Protein AF-A0A6M3J4T2-F1 (afdb_monomer)

Mean predicted aligned error: 4.56 Å

Organism: NCBI:txid1070528

Solvent-accessible surface area (backbone atoms only — not comparable to full-atom values): 2893 Å² total; per-residue (Å²): 132,62,52,44,61,52,43,54,48,31,40,77,69,66,68,30,45,47,102,39,98,84,39,60,67,52,84,49,70,69,58,49,50,52,50,19,55,50,52,42,52,54,50,54,63,62,66,73,108

Foldseek 3Di:
DQLLVVLVVCLVVQQHAPPDSPHDTDPDPVVSNVVSVVVNVVVVVVVVD

Secondary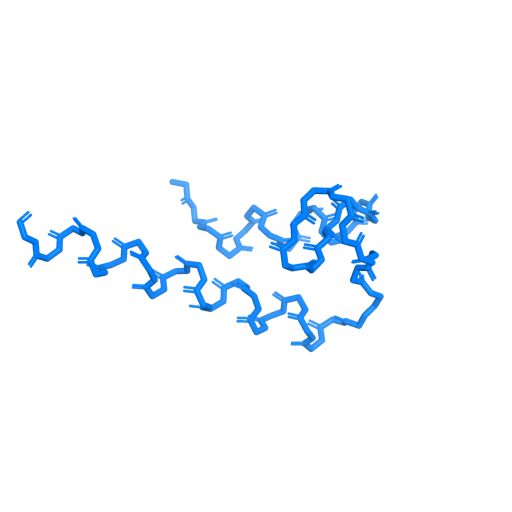 structure (DSSP, 8-state):
--HHHHHHHHHHTT--BSSSTTS-B---HHHHHHHHHHHHHHHHHHH--

Structure (mmCIF, N/CA/C/O backbone):
data_AF-A0A6M3J4T2-F1
#
_entry.id   AF-A0A6M3J4T2-F1
#
loop_
_atom_site.group_PDB
_atom_site.id
_atom_site.type_symbol
_atom_site.label_atom_id
_atom_site.label_alt_id
_atom_site.label_comp_id
_atom_site.label_asym_id
_atom_site.label_entity_id
_atom_site.label_seq_id
_atom_site.pdbx_PDB_ins_code
_atom_site.Cartn_x
_atom_site.Cartn_y
_atom_site.Cartn_z
_atom_site.occupancy
_atom_site.B_iso_or_equiv
_atom_site.auth_seq_id
_atom_site.auth_comp_id
_atom_site.auth_asym_id
_atom_site.auth_atom_id
_atom_site.pdbx_PDB_model_num
ATOM 1 N N . MET A 1 1 ? -16.647 1.927 2.993 1.00 60.81 1 MET A N 1
ATOM 2 C CA . MET A 1 1 ? -15.534 1.872 2.011 1.00 60.81 1 MET A CA 1
ATOM 3 C C . MET A 1 1 ? -14.607 0.722 2.392 1.00 60.81 1 MET A C 1
ATOM 5 O O . MET A 1 1 ? -13.953 0.814 3.423 1.00 60.81 1 MET A O 1
ATOM 9 N N . ASN A 1 2 ? -14.554 -0.359 1.612 1.00 84.19 2 ASN A N 1
ATOM 10 C CA . ASN A 1 2 ? -13.677 -1.496 1.920 1.00 84.19 2 ASN A CA 1
ATOM 11 C C . ASN A 1 2 ? -12.213 -1.088 1.706 1.00 84.19 2 ASN A C 1
ATOM 13 O O . ASN A 1 2 ? -11.819 -0.789 0.577 1.00 84.19 2 ASN A O 1
ATOM 17 N N . LYS A 1 3 ? -11.406 -1.068 2.776 1.00 87.44 3 LYS A N 1
ATOM 18 C CA . LYS A 1 3 ? -9.973 -0.717 2.717 1.00 87.44 3 LYS A CA 1
ATOM 19 C C . LYS A 1 3 ? -9.212 -1.558 1.698 1.00 87.44 3 LYS A C 1
ATOM 21 O O . LYS A 1 3 ? -8.409 -1.015 0.946 1.00 87.44 3 LYS A O 1
ATOM 26 N N . VAL A 1 4 ? -9.559 -2.839 1.599 1.00 91.56 4 VAL A N 1
ATOM 27 C CA . VAL A 1 4 ? -9.023 -3.749 0.581 1.00 91.56 4 VAL A CA 1
ATOM 28 C C . VAL A 1 4 ? -9.275 -3.224 -0.830 1.00 91.56 4 VAL A C 1
ATOM 30 O O . VAL A 1 4 ? -8.348 -3.149 -1.629 1.00 91.56 4 VAL A O 1
ATOM 33 N N . ARG A 1 5 ? -10.504 -2.782 -1.130 1.00 93.75 5 ARG A N 1
ATOM 34 C CA . ARG A 1 5 ? -10.855 -2.258 -2.457 1.00 93.75 5 ARG A CA 1
ATOM 35 C C . ARG A 1 5 ? -10.057 -1.001 -2.797 1.00 93.75 5 ARG A C 1
ATOM 37 O O . ARG A 1 5 ? -9.626 -0.859 -3.933 1.00 93.75 5 ARG A O 1
ATOM 44 N N . LYS A 1 6 ? -9.831 -0.119 -1.817 1.00 93.69 6 LYS A N 1
ATOM 45 C CA . LYS A 1 6 ? -9.011 1.088 -1.998 1.00 93.69 6 LYS A CA 1
ATOM 46 C C . LYS A 1 6 ? -7.555 0.737 -2.323 1.00 93.69 6 LYS A C 1
ATOM 48 O O . LYS A 1 6 ? -7.042 1.202 -3.331 1.00 93.69 6 LYS A O 1
ATOM 53 N N . VAL A 1 7 ? -6.929 -0.122 -1.517 1.00 95.00 7 VAL A N 1
ATOM 54 C CA . VAL A 1 7 ? -5.526 -0.527 -1.719 1.00 95.00 7 VAL A CA 1
ATOM 55 C C . VAL A 1 7 ? -5.340 -1.230 -3.065 1.00 95.00 7 VAL A C 1
ATOM 57 O O . VAL A 1 7 ? -4.410 -0.921 -3.802 1.00 95.00 7 VAL A O 1
ATOM 60 N N . MET A 1 8 ? -6.254 -2.132 -3.433 1.00 95.50 8 MET A N 1
ATOM 61 C CA . MET A 1 8 ? -6.181 -2.836 -4.718 1.00 95.50 8 MET A CA 1
ATOM 62 C C . MET A 1 8 ? -6.435 -1.914 -5.917 1.00 95.50 8 MET A C 1
ATOM 64 O O . MET A 1 8 ? -5.885 -2.149 -6.990 1.00 95.50 8 MET A O 1
ATOM 68 N N . HIS A 1 9 ? -7.239 -0.863 -5.747 1.00 95.88 9 HIS A N 1
ATOM 69 C CA . HIS A 1 9 ? -7.422 0.165 -6.767 1.00 95.88 9 HIS A CA 1
ATOM 70 C C . HIS A 1 9 ? -6.142 0.988 -6.956 1.00 95.88 9 HIS A C 1
ATOM 72 O O . HIS A 1 9 ? -5.678 1.129 -8.080 1.00 95.88 9 HIS A O 1
ATOM 78 N N . GLU A 1 10 ? -5.526 1.465 -5.872 1.00 94.56 10 GLU A N 1
ATOM 79 C CA . GLU A 1 10 ? -4.241 2.182 -5.920 1.00 94.56 10 GLU A CA 1
ATOM 80 C C . GLU A 1 10 ? -3.133 1.321 -6.545 1.00 94.56 10 GLU A C 1
ATOM 82 O O . GLU A 1 10 ? -2.367 1.815 -7.366 1.00 94.56 10 GLU A O 1
ATOM 87 N N . PHE A 1 11 ? -3.095 0.021 -6.230 1.00 96.06 11 PHE A N 1
ATOM 88 C CA . PHE A 1 11 ? -2.177 -0.929 -6.861 1.00 96.06 11 PHE A CA 1
ATOM 89 C C . PHE A 1 11 ? -2.420 -1.053 -8.370 1.00 96.06 11 PHE A C 1
ATOM 91 O O . PHE A 1 11 ? -1.473 -0.980 -9.144 1.00 96.06 11 PHE A O 1
ATOM 98 N N . LYS A 1 12 ? -3.684 -1.175 -8.805 1.00 95.38 12 LYS A N 1
ATOM 99 C CA . LYS A 1 12 ? -4.041 -1.247 -10.235 1.00 95.38 12 LYS A CA 1
ATOM 100 C C . LYS A 1 12 ? -3.579 -0.012 -11.020 1.00 95.38 12 LYS A C 1
ATOM 102 O O . LYS A 1 12 ? -3.280 -0.134 -12.201 1.00 95.38 12 LYS A O 1
ATOM 107 N N . HIS A 1 13 ? -3.515 1.149 -10.368 1.00 95.38 13 HIS A N 1
ATOM 108 C CA . HIS A 1 13 ? -3.055 2.407 -10.965 1.00 95.38 13 HIS A CA 1
ATOM 109 C C . HIS A 1 13 ? -1.558 2.684 -10.764 1.00 95.38 13 HIS A C 1
ATOM 111 O O . HIS A 1 13 ? -1.092 3.747 -11.160 1.00 95.38 13 HIS A O 1
ATOM 117 N N . GLY A 1 14 ? -0.804 1.780 -10.126 1.00 94.62 14 GLY A N 1
ATOM 118 C CA . GLY A 1 14 ? 0.623 1.988 -9.839 1.00 94.62 14 GLY A CA 1
ATOM 119 C C . GLY A 1 14 ? 0.902 3.078 -8.797 1.00 94.62 14 GLY A C 1
ATOM 120 O O . GLY A 1 14 ? 1.997 3.621 -8.741 1.00 94.62 14 GLY A O 1
ATOM 121 N N . GLN A 1 15 ? -0.088 3.421 -7.970 1.00 94.69 15 GLN A N 1
ATOM 122 C CA . GLN A 1 15 ? -0.012 4.504 -6.979 1.00 94.69 15 GLN A CA 1
ATOM 123 C C . GLN A 1 15 ? 0.182 3.992 -5.545 1.00 94.69 15 GLN A C 1
ATOM 125 O O . GLN A 1 15 ? 0.291 4.783 -4.602 1.00 94.69 15 GLN A O 1
ATOM 130 N N . LEU A 1 16 ? 0.191 2.672 -5.348 1.00 95.81 16 LEU A N 1
ATOM 131 C CA . LEU A 1 16 ? 0.369 2.076 -4.031 1.00 95.81 16 LEU A CA 1
ATOM 132 C C . LEU A 1 16 ? 1.845 2.124 -3.625 1.00 95.81 16 LEU A C 1
ATOM 134 O O . LEU A 1 16 ? 2.689 1.548 -4.300 1.00 95.81 16 LEU A O 1
ATOM 138 N N . HIS A 1 17 ? 2.136 2.744 -2.483 1.00 95.44 17 HIS A N 1
ATOM 139 C CA . HIS A 1 17 ? 3.483 2.821 -1.9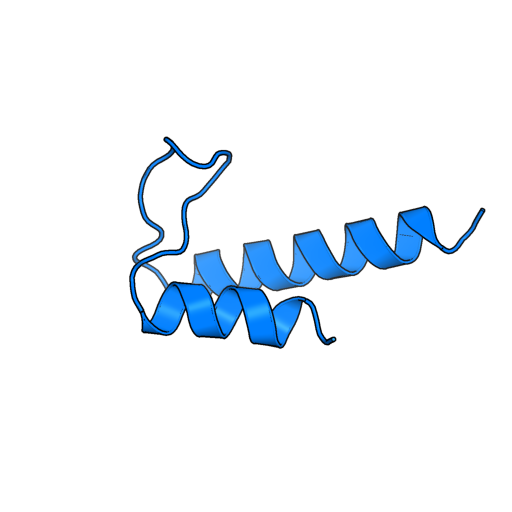16 1.00 95.44 17 HIS A CA 1
ATOM 140 C C . HIS A 1 17 ? 3.552 2.056 -0.591 1.00 95.44 17 HIS A C 1
ATOM 142 O O . HIS A 1 17 ? 2.592 2.044 0.188 1.00 95.44 17 HIS A O 1
ATOM 148 N N . SER A 1 18 ? 4.686 1.409 -0.324 1.00 92.50 18 SER A N 1
ATOM 149 C CA . SER A 1 18 ? 4.900 0.678 0.928 1.00 92.50 18 SER A CA 1
A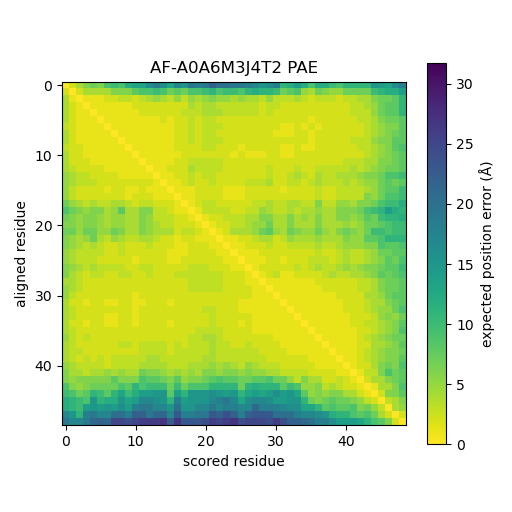TOM 150 C C . SER A 1 18 ? 5.481 1.580 2.021 1.00 92.50 18 SER A C 1
ATOM 152 O O . SER A 1 18 ? 6.336 2.427 1.772 1.00 92.50 18 SER A O 1
ATOM 154 N N . GLY A 1 19 ? 4.993 1.417 3.255 1.00 87.50 19 GLY A N 1
ATOM 155 C CA . GLY A 1 19 ? 5.478 2.130 4.445 1.00 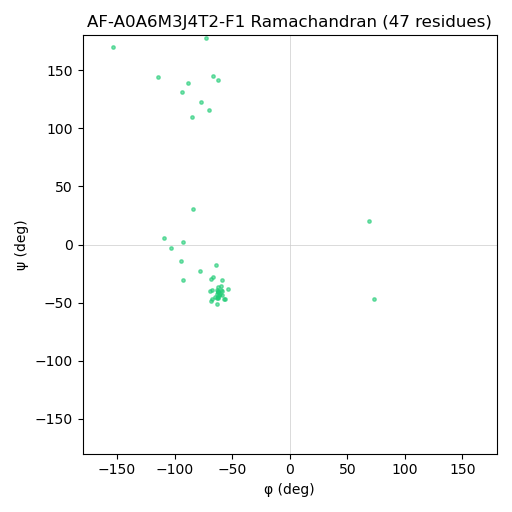87.50 19 GLY A CA 1
ATOM 156 C C . GLY A 1 19 ? 5.080 3.610 4.535 1.00 87.50 19 GLY A C 1
ATOM 157 O O . GLY A 1 19 ? 4.602 4.048 5.579 1.00 87.50 19 GLY A O 1
ATOM 158 N N . SER A 1 20 ? 5.229 4.387 3.461 1.00 88.69 20 SER A N 1
ATOM 159 C CA . SER A 1 20 ? 4.882 5.811 3.418 1.00 88.69 20 SER A CA 1
ATOM 160 C C . SER A 1 20 ? 4.546 6.280 1.999 1.00 88.69 20 SER A C 1
ATOM 162 O O . SER A 1 20 ? 4.809 5.579 1.028 1.00 88.69 20 SER A O 1
ATOM 164 N N . LYS A 1 21 ? 4.018 7.505 1.862 1.00 86.25 21 LYS A N 1
ATOM 165 C CA . LYS A 1 21 ? 3.723 8.131 0.556 1.00 86.25 21 LYS A CA 1
ATOM 166 C C . LYS A 1 21 ? 4.963 8.395 -0.313 1.00 86.25 21 LYS A C 1
ATOM 168 O O . LYS A 1 21 ? 4.807 8.661 -1.493 1.00 86.25 21 LYS A O 1
ATOM 173 N N . ARG A 1 22 ? 6.161 8.387 0.282 1.00 91.25 22 ARG A N 1
ATOM 174 C CA . ARG A 1 22 ? 7.456 8.528 -0.409 1.00 91.25 22 ARG A CA 1
ATOM 175 C C . ARG A 1 22 ? 8.245 7.213 -0.422 1.00 91.25 22 ARG A C 1
ATOM 177 O O . ARG A 1 22 ? 9.417 7.212 -0.774 1.00 91.25 22 ARG A O 1
ATOM 184 N N . GLY A 1 23 ? 7.641 6.124 0.057 1.00 92.12 23 GLY A N 1
ATOM 185 C CA . GLY A 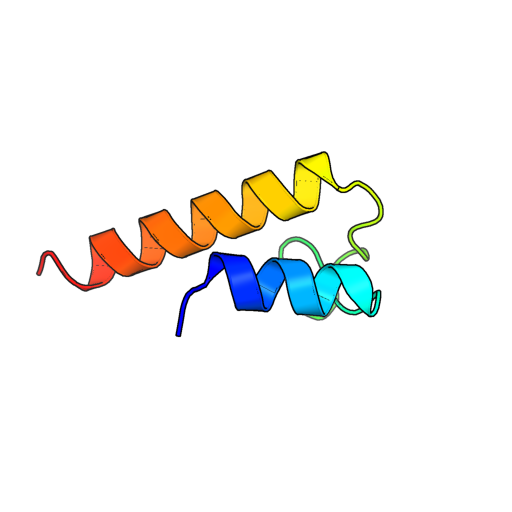1 23 ? 8.267 4.808 0.051 1.00 92.12 23 GLY A CA 1
ATOM 186 C C . GLY A 1 23 ? 8.314 4.222 -1.359 1.00 92.12 23 GLY A C 1
ATOM 187 O O . GLY A 1 23 ? 7.793 4.830 -2.289 1.00 92.12 23 GLY A O 1
ATOM 188 N N . PRO A 1 24 ? 8.909 3.037 -1.537 1.00 94.81 24 PRO A N 1
ATOM 189 C CA . PRO A 1 24 ? 8.936 2.393 -2.840 1.00 94.81 24 PRO A CA 1
ATOM 190 C C . PRO A 1 24 ? 7.524 1.985 -3.278 1.00 94.81 24 PRO A C 1
ATOM 192 O O . PRO A 1 24 ? 6.684 1.600 -2.448 1.00 94.81 24 PRO A O 1
ATOM 195 N N . VAL A 1 25 ? 7.283 2.073 -4.589 1.00 95.19 25 VAL A N 1
ATOM 196 C CA . VAL A 1 25 ? 6.048 1.612 -5.233 1.00 95.19 25 VAL A CA 1
ATOM 197 C C . VAL A 1 25 ? 5.916 0.104 -5.038 1.00 95.19 25 VAL A C 1
ATOM 199 O O . VAL A 1 25 ? 6.891 -0.644 -5.053 1.00 95.19 25 VAL A O 1
ATOM 202 N N . VAL A 1 26 ? 4.691 -0.350 -4.801 1.00 96.31 26 VAL A N 1
ATOM 203 C CA . VAL A 1 26 ? 4.377 -1.766 -4.644 1.00 96.31 26 VAL A CA 1
ATOM 204 C C . VAL A 1 26 ? 4.162 -2.376 -6.018 1.00 96.31 26 VAL A C 1
ATOM 206 O O . VAL A 1 26 ? 3.147 -2.122 -6.659 1.00 96.31 26 VAL A O 1
ATOM 209 N N . GLU A 1 27 ? 5.096 -3.223 -6.433 1.00 92.88 27 GLU A N 1
ATOM 210 C CA . GLU A 1 27 ? 5.055 -3.890 -7.740 1.00 92.88 27 GLU A CA 1
ATOM 211 C C . GLU A 1 27 ? 4.369 -5.259 -7.670 1.00 92.88 27 GLU A C 1
ATOM 213 O O . GLU A 1 27 ? 3.707 -5.700 -8.609 1.00 92.88 27 GLU A O 1
ATOM 218 N N . SER A 1 28 ? 4.466 -5.942 -6.524 1.00 95.81 28 SER A N 1
ATOM 219 C CA . SER A 1 28 ? 3.928 -7.294 -6.379 1.00 95.81 28 SER A CA 1
ATOM 220 C C . SER A 1 28 ? 2.502 -7.310 -5.814 1.00 95.81 28 SER A C 1
ATOM 222 O O . SER A 1 28 ? 2.196 -6.746 -4.759 1.00 95.81 28 SER A O 1
ATOM 224 N N . ARG A 1 29 ? 1.611 -8.068 -6.469 1.00 95.00 29 ARG A N 1
ATOM 225 C CA . ARG A 1 29 ? 0.215 -8.248 -6.023 1.00 95.00 29 AR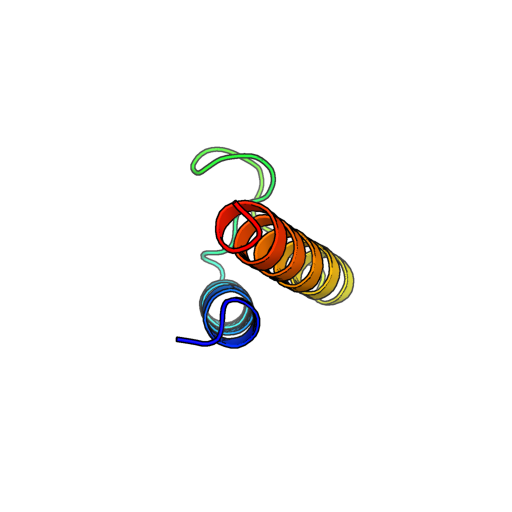G A CA 1
ATOM 226 C C . ARG A 1 29 ? 0.121 -8.856 -4.621 1.00 95.00 29 ARG A C 1
ATOM 228 O O . ARG A 1 29 ? -0.756 -8.487 -3.844 1.00 95.00 29 ARG A O 1
ATOM 235 N N . ARG A 1 30 ? 1.033 -9.772 -4.277 1.00 95.00 30 ARG A N 1
ATOM 236 C CA . ARG A 1 30 ? 1.090 -10.411 -2.952 1.00 95.00 30 ARG A CA 1
ATOM 237 C C . ARG A 1 30 ? 1.353 -9.388 -1.843 1.00 95.00 30 ARG A C 1
ATOM 239 O O . ARG A 1 30 ? 0.711 -9.449 -0.796 1.00 95.00 30 ARG A O 1
ATOM 246 N N . GLN A 1 31 ? 2.238 -8.422 -2.086 1.00 95.06 31 GLN A N 1
ATOM 247 C CA . GLN A 1 31 ? 2.509 -7.335 -1.146 1.00 95.06 31 GLN A CA 1
ATOM 248 C C . GLN A 1 31 ? 1.315 -6.380 -1.027 1.00 95.06 31 GLN A C 1
ATOM 250 O O . GLN A 1 31 ? 0.949 -6.007 0.088 1.00 95.06 31 GLN A O 1
ATOM 255 N N . ALA A 1 32 ? 0.641 -6.056 -2.136 1.00 95.31 32 ALA A N 1
ATOM 256 C CA . ALA A 1 32 ? -0.580 -5.246 -2.108 1.00 95.31 32 ALA A CA 1
ATOM 257 C C . ALA A 1 32 ? -1.688 -5.895 -1.256 1.00 95.31 32 ALA A C 1
ATOM 259 O O . ALA A 1 32 ? -2.307 -5.231 -0.423 1.00 95.31 32 ALA A O 1
ATOM 260 N N . VAL A 1 33 ? -1.883 -7.213 -1.390 1.00 94.44 33 VAL A N 1
ATOM 261 C CA . VAL A 1 33 ? -2.832 -7.981 -0.564 1.00 94.44 33 VAL A CA 1
ATOM 262 C C . VAL A 1 33 ? -2.434 -7.953 0.915 1.00 94.44 33 VAL A C 1
ATOM 264 O O . VAL A 1 33 ? -3.288 -7.741 1.777 1.00 94.44 33 VAL A 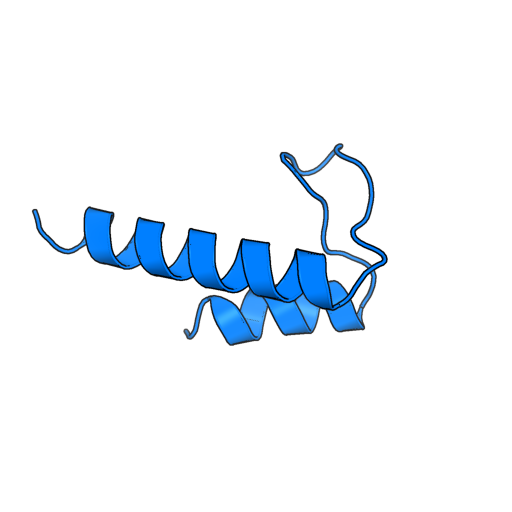O 1
ATOM 267 N N . ALA A 1 34 ? -1.147 -8.103 1.236 1.00 94.50 34 ALA A N 1
ATOM 268 C CA . ALA A 1 34 ? -0.671 -8.022 2.617 1.00 94.50 34 ALA A CA 1
ATOM 269 C C . ALA A 1 34 ? -0.960 -6.648 3.256 1.00 94.50 34 ALA A C 1
ATOM 271 O O . ALA A 1 34 ? -1.431 -6.581 4.396 1.00 94.50 34 ALA A O 1
ATOM 272 N N . ILE A 1 35 ? -0.746 -5.558 2.510 1.00 93.62 35 ILE A N 1
ATOM 273 C CA . ILE A 1 35 ? -1.048 -4.187 2.950 1.00 93.62 35 ILE A CA 1
ATOM 274 C C . ILE A 1 35 ? -2.556 -4.002 3.138 1.00 93.62 35 ILE A C 1
ATOM 276 O O . ILE A 1 35 ? -2.986 -3.497 4.174 1.00 93.62 35 ILE A O 1
ATOM 280 N N . ALA A 1 36 ? -3.365 -4.469 2.186 1.00 93.25 36 ALA A N 1
ATOM 281 C CA . ALA A 1 36 ? -4.821 -4.412 2.250 1.00 93.25 36 ALA A CA 1
ATOM 282 C C . ALA A 1 36 ? -5.380 -5.087 3.516 1.00 93.25 36 ALA A C 1
ATOM 284 O O . ALA A 1 36 ? -6.206 -4.504 4.223 1.00 93.25 36 ALA A O 1
ATOM 285 N N . LEU A 1 37 ? -4.890 -6.290 3.835 1.00 92.25 37 LEU A N 1
ATOM 286 C CA . LEU A 1 37 ? -5.277 -7.027 5.040 1.00 92.25 37 LEU A CA 1
ATOM 287 C C . LEU A 1 37 ? -4.786 -6.337 6.320 1.00 92.25 37 LEU A C 1
ATOM 289 O O . LEU A 1 37 ? -5.510 -6.291 7.314 1.00 92.25 37 LEU A O 1
ATOM 293 N N . SER A 1 38 ? -3.572 -5.779 6.306 1.00 91.19 38 SER A N 1
ATOM 294 C CA . SER A 1 38 ? -3.023 -5.030 7.442 1.00 91.19 38 SER A CA 1
ATOM 295 C C . SER A 1 38 ? -3.843 -3.773 7.746 1.00 91.19 38 SER A C 1
ATOM 297 O O . SER A 1 38 ? -4.240 -3.547 8.890 1.00 91.19 38 SER A O 1
ATOM 299 N N . GLU A 1 39 ? -4.189 -2.998 6.716 1.00 89.62 39 GLU A N 1
ATOM 300 C CA . GLU A 1 39 ? -5.034 -1.807 6.828 1.00 89.62 39 GLU A CA 1
ATOM 301 C C . GLU A 1 39 ? -6.445 -2.140 7.326 1.00 89.62 39 GLU A C 1
ATOM 303 O O . GLU A 1 39 ? -6.979 -1.429 8.180 1.00 89.62 39 GLU A O 1
ATOM 308 N N . GLN A 1 40 ? -7.031 -3.247 6.857 1.00 89.75 40 GLN A N 1
ATOM 309 C CA . GLN A 1 40 ? -8.322 -3.731 7.347 1.00 89.75 40 GLN A CA 1
ATOM 310 C C . GLN A 1 40 ? -8.268 -4.085 8.841 1.00 89.75 40 GLN A C 1
ATOM 312 O O . GLN A 1 40 ? -9.127 -3.651 9.609 1.00 89.75 40 GLN A O 1
ATOM 317 N N . ARG A 1 41 ? -7.236 -4.817 9.288 1.00 87.38 41 ARG A N 1
ATOM 318 C CA 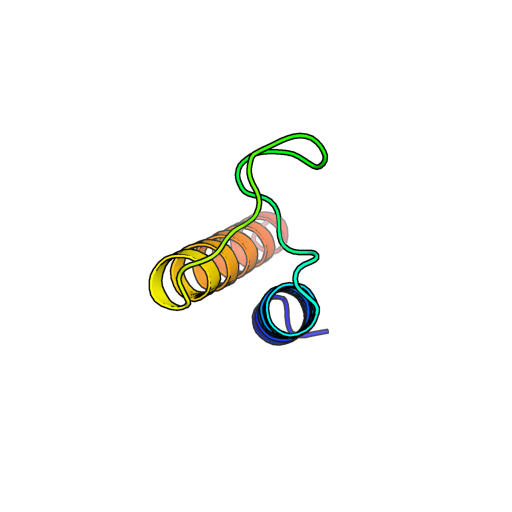. ARG A 1 41 ? -7.057 -5.151 10.713 1.00 87.38 41 ARG A CA 1
ATOM 319 C C . ARG A 1 41 ? -6.870 -3.908 11.582 1.00 87.38 41 ARG A C 1
ATOM 321 O O . ARG A 1 41 ? -7.432 -3.835 12.671 1.00 87.38 41 ARG A O 1
ATOM 328 N N . ARG A 1 42 ? -6.101 -2.918 11.115 1.00 84.88 42 ARG A N 1
ATOM 329 C CA . ARG A 1 42 ? -5.910 -1.643 11.833 1.00 84.88 42 ARG A CA 1
ATOM 330 C C . ARG A 1 42 ? -7.218 -0.875 11.992 1.00 84.88 42 ARG A C 1
ATOM 332 O O . ARG A 1 42 ? -7.419 -0.252 13.028 1.00 84.88 42 ARG A O 1
ATOM 339 N N . GLN A 1 43 ? -8.098 -0.923 10.993 1.00 80.06 43 GLN A N 1
ATOM 340 C CA . GLN A 1 43 ? -9.413 -0.294 11.070 1.00 80.06 43 GLN A CA 1
ATOM 341 C C . GLN A 1 43 ? -10.313 -0.982 12.105 1.00 80.06 43 GLN A C 1
ATOM 343 O O . GLN A 1 43 ? -10.855 -0.295 12.965 1.00 80.06 43 GLN A O 1
ATOM 348 N N . GLY A 1 44 ? -10.386 -2.317 12.091 1.00 73.38 44 GLY A N 1
ATOM 349 C CA . GLY A 1 44 ? -11.149 -3.075 13.091 1.00 73.38 44 GLY A CA 1
ATOM 350 C C . GLY A 1 44 ? -10.650 -2.843 14.522 1.00 73.38 44 GLY A C 1
ATOM 351 O O . GLY A 1 44 ? -11.448 -2.636 15.428 1.00 73.38 44 GLY A O 1
ATOM 352 N N . ARG A 1 45 ? -9.326 -2.754 14.725 1.00 72.00 45 ARG A N 1
ATOM 353 C CA . ARG A 1 45 ? -8.733 -2.413 16.036 1.00 72.00 45 ARG A CA 1
ATOM 354 C C . ARG A 1 45 ? -9.038 -0.984 16.497 1.00 72.00 45 ARG A C 1
ATOM 356 O O . ARG A 1 45 ? -9.059 -0.748 17.695 1.00 72.00 45 ARG A O 1
ATOM 363 N N . LYS A 1 46 ? -9.256 -0.038 15.576 1.00 60.31 46 LYS A N 1
ATOM 364 C CA . LYS A 1 46 ? -9.676 1.334 15.915 1.00 60.31 46 LYS A CA 1
ATOM 365 C C . LYS A 1 46 ? -11.162 1.444 16.259 1.00 60.31 46 LYS A C 1
ATOM 367 O O . LYS A 1 46 ? -11.531 2.412 16.901 1.00 60.31 46 LYS A O 1
ATOM 372 N N . GLN A 1 47 ? -11.988 0.505 15.802 1.00 60.94 47 GLN A N 1
ATOM 373 C CA . GLN A 1 47 ? -13.435 0.483 16.048 1.00 60.94 47 GLN A CA 1
ATOM 374 C C . GLN A 1 47 ? -13.830 -0.379 17.253 1.00 60.94 47 GLN A C 1
ATOM 376 O O . GLN A 1 47 ? -14.943 -0.254 17.74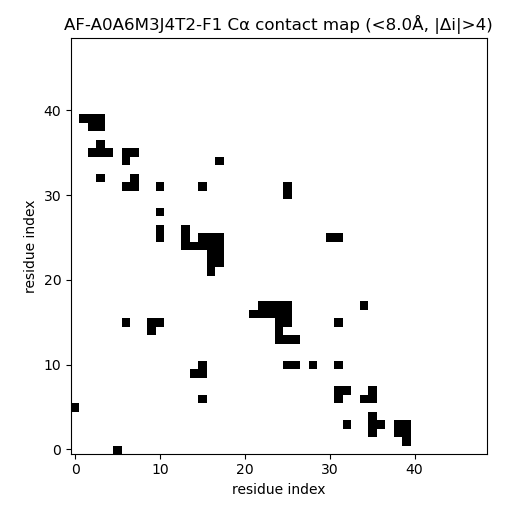2 1.00 60.94 47 GLN A O 1
ATOM 381 N N . GLY A 1 48 ? -12.922 -1.223 17.752 1.00 56.59 48 GLY A N 1
ATOM 382 C CA . GLY A 1 48 ? -13.094 -1.998 18.984 1.00 56.59 48 GLY A CA 1
ATOM 383 C C . GLY A 1 48 ? -12.732 -1.244 20.269 1.00 56.59 48 GLY A C 1
ATOM 384 O O . GLY A 1 48 ? -12.242 -1.876 21.203 1.00 56.59 48 GLY A O 1
ATOM 385 N N . ARG A 1 49 ? -12.900 0.081 20.308 1.00 51.41 49 ARG A N 1
ATOM 386 C CA . ARG A 1 49 ? -12.720 0.903 21.507 1.00 51.41 49 ARG A CA 1
ATOM 387 C C . ARG A 1 49 ? -13.723 2.046 21.521 1.00 51.41 49 ARG A C 1
ATOM 389 O O . ARG A 1 49 ? -13.918 2.638 20.438 1.00 51.41 49 ARG A O 1
#

Radius of gyration: 11.04 Å; Cα contacts (8 Å, |Δi|>4): 44; chains: 1; bounding box: 24×19×32 Å

InterPro domains:
  IPR045468 Protein of unknown function DUF6496 [PF20106] (2-46)

pLDDT: mean 88.14, std 11.49, range [51.41, 96.31]

Sequence (49 aa):
MNKVRKVMHEFKHGQLHSGSKRGPVVESRRQAVAIALSEQRRQGRKQGR